Protein AF-A0A9W9YZA5-F1 (afdb_monomer_lite)

InterPro domains:
  IPR006593 Cytochrome b561/ferric reductase, transmembrane domain [PF03188] (1-88)
  IPR006593 Cytochrome b561/ferric reductase, transmembrane domain [PS50939] (1-96)
  IPR006593 Cytochrome b561/ferric reductase, transmembrane domain [SM00665] (1-94)

Sequence (96 aa):
MVVAWVVFATLAIFTARYMKDSWGKLFGLKAWFQVHRALTVSCLICTLVGFVLVFVHVEGWSEADVAHSVLGLIITVLVCVQPIMALMRPGPAAEK

Structure (mmCIF, N/CA/C/O backbone):
data_AF-A0A9W9YZA5-F1
#
_entry.id   AF-A0A9W9YZA5-F1
#
loop_
_atom_site.group_PDB
_atom_site.id
_atom_site.type_symbol
_atom_site.label_atom_id
_atom_site.label_alt_id
_atom_site.label_comp_id
_atom_site.label_asym_id
_atom_site.label_entity_id
_atom_site.label_seq_id
_atom_site.pdbx_PDB_ins_code
_atom_site.Cartn_x
_atom_site.Cartn_y
_atom_s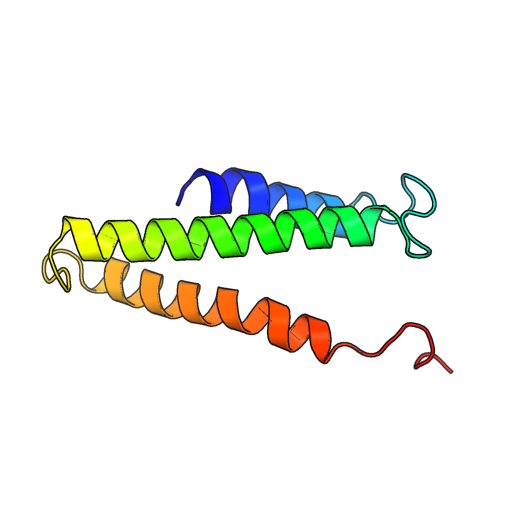ite.Cartn_z
_atom_site.occupancy
_atom_site.B_iso_or_equiv
_atom_site.auth_seq_id
_atom_site.auth_comp_id
_atom_site.auth_asym_id
_atom_site.auth_atom_id
_atom_site.pdbx_PDB_model_num
ATOM 1 N N . MET A 1 1 ? -1.707 1.604 -11.302 1.00 87.62 1 MET A N 1
ATOM 2 C CA . MET A 1 1 ? -1.198 2.158 -10.024 1.00 87.62 1 MET A CA 1
ATOM 3 C C . MET A 1 1 ? -2.116 3.188 -9.380 1.00 87.62 1 MET A C 1
ATOM 5 O O . MET A 1 1 ? -2.354 3.070 -8.187 1.00 87.62 1 MET A O 1
ATOM 9 N N . VAL A 1 2 ? -2.671 4.152 -10.128 1.00 93.06 2 VAL A N 1
ATOM 10 C CA . VAL A 1 2 ? -3.458 5.273 -9.564 1.00 93.06 2 VAL A CA 1
ATOM 11 C C . VAL A 1 2 ? -4.549 4.836 -8.579 1.00 93.06 2 VAL A C 1
ATOM 13 O O . VAL A 1 2 ? -4.612 5.374 -7.482 1.00 93.06 2 VAL A O 1
ATOM 16 N N . VAL A 1 3 ? -5.359 3.824 -8.910 1.00 93.94 3 VAL A N 1
ATOM 17 C CA . VAL A 1 3 ? -6.427 3.342 -8.011 1.00 93.94 3 VAL A CA 1
ATOM 18 C C . VAL A 1 3 ? -5.874 2.830 -6.672 1.00 93.94 3 VAL A C 1
ATOM 20 O O . VAL A 1 3 ? -6.414 3.160 -5.620 1.00 93.94 3 VAL A O 1
ATOM 23 N N . ALA A 1 4 ? -4.768 2.079 -6.682 1.00 94.75 4 ALA A N 1
ATOM 24 C CA . ALA A 1 4 ? -4.144 1.590 -5.4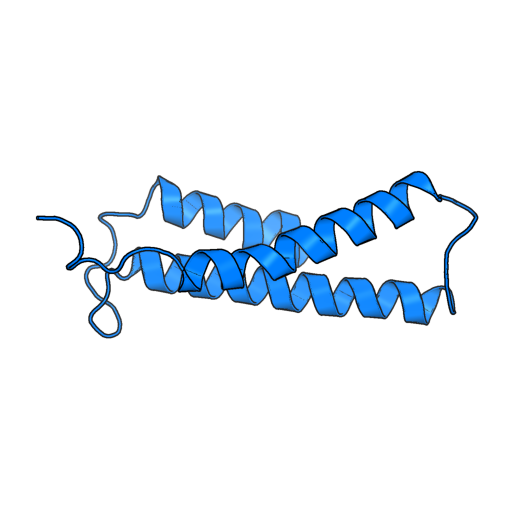52 1.00 94.75 4 ALA A CA 1
ATOM 25 C C . ALA A 1 4 ? -3.669 2.749 -4.560 1.00 94.75 4 ALA A C 1
ATOM 27 O O . ALA A 1 4 ? -3.987 2.801 -3.375 1.00 94.75 4 ALA A O 1
ATOM 28 N N . TRP A 1 5 ? -2.965 3.712 -5.153 1.00 92.75 5 TRP A N 1
ATOM 29 C CA . TRP A 1 5 ? -2.264 4.764 -4.416 1.00 92.75 5 TRP A CA 1
ATOM 30 C C . TRP A 1 5 ? -3.150 5.950 -4.044 1.00 92.75 5 TRP A C 1
ATOM 32 O O . TRP A 1 5 ? -3.134 6.403 -2.907 1.00 92.75 5 TRP A O 1
ATOM 42 N N . VAL A 1 6 ? -3.947 6.450 -4.983 1.00 95.38 6 VAL A N 1
ATOM 43 C CA . VAL A 1 6 ? -4.765 7.647 -4.758 1.00 95.38 6 VAL A CA 1
ATOM 44 C C . VAL A 1 6 ? -6.046 7.301 -4.011 1.00 95.38 6 VAL A C 1
ATOM 46 O O . VAL A 1 6 ? -6.474 8.078 -3.162 1.00 95.38 6 VAL A O 1
ATOM 49 N N . VAL A 1 7 ? -6.641 6.134 -4.279 1.00 96.19 7 VAL A N 1
ATOM 50 C CA . VAL A 1 7 ? -7.914 5.739 -3.660 1.00 96.19 7 VAL A CA 1
ATOM 51 C C . VAL A 1 7 ? -7.667 4.873 -2.430 1.00 96.19 7 VAL A C 1
ATOM 53 O O . VAL A 1 7 ? -7.908 5.321 -1.310 1.00 96.19 7 VAL A O 1
ATOM 56 N N . PHE A 1 8 ? -7.168 3.646 -2.602 1.00 97.25 8 PHE A N 1
ATOM 57 C CA . PHE A 1 8 ? -7.118 2.693 -1.489 1.00 97.25 8 PHE A CA 1
ATOM 58 C C . PHE A 1 8 ? -6.140 3.104 -0.386 1.00 97.25 8 PHE A C 1
ATOM 60 O O . PHE A 1 8 ? -6.521 3.067 0.785 1.00 97.25 8 PHE A O 1
ATOM 67 N N . ALA A 1 9 ? -4.921 3.535 -0.722 1.00 95.81 9 ALA A N 1
ATOM 68 C CA . ALA A 1 9 ? -3.949 3.955 0.289 1.00 95.81 9 ALA A CA 1
ATOM 69 C C . ALA A 1 9 ? -4.424 5.200 1.059 1.00 95.81 9 ALA A C 1
ATOM 71 O O . ALA A 1 9 ? -4.366 5.218 2.290 1.00 95.81 9 ALA A O 1
ATOM 72 N N . THR A 1 10 ? -4.967 6.203 0.363 1.00 97.19 10 THR A N 1
ATOM 73 C CA . THR A 1 10 ? -5.505 7.416 0.999 1.00 97.19 10 THR A CA 1
ATOM 74 C C . THR A 1 10 ? -6.657 7.092 1.943 1.00 97.19 10 THR A C 1
ATOM 76 O O . THR A 1 10 ? -6.659 7.543 3.091 1.00 97.19 10 THR A O 1
ATOM 79 N N . LEU A 1 11 ? -7.611 6.264 1.504 1.00 97.56 11 LEU A N 1
ATOM 80 C CA . LEU A 1 11 ? -8.723 5.840 2.353 1.00 97.56 11 LEU A CA 1
ATOM 81 C C . LEU A 1 11 ? -8.228 5.017 3.548 1.00 97.56 11 LEU A C 1
ATOM 83 O O . LEU A 1 11 ? -8.688 5.245 4.663 1.00 97.56 11 LEU A O 1
ATOM 87 N N . ALA A 1 12 ? -7.258 4.116 3.357 1.00 96.75 12 ALA A N 1
ATOM 88 C CA . ALA A 1 12 ? -6.694 3.322 4.447 1.00 96.75 12 ALA A CA 1
ATOM 89 C C . ALA A 1 12 ? -6.066 4.210 5.536 1.00 96.75 12 ALA A C 1
ATOM 91 O O . ALA A 1 12 ? -6.313 3.981 6.726 1.00 96.75 12 ALA A O 1
ATOM 92 N N . ILE A 1 13 ? -5.295 5.232 5.143 1.00 96.62 13 ILE A N 1
ATOM 93 C CA . ILE A 1 13 ? -4.691 6.218 6.057 1.00 96.62 13 ILE A CA 1
ATOM 94 C C . ILE A 1 13 ? -5.783 7.029 6.760 1.00 96.62 13 ILE A C 1
ATOM 96 O O . ILE A 1 13 ? -5.746 7.182 7.984 1.00 96.62 13 ILE A O 1
ATOM 100 N N . PHE A 1 14 ? -6.777 7.511 6.010 1.00 97.00 14 PHE A N 1
ATOM 101 C CA . PHE A 1 14 ? -7.900 8.267 6.560 1.00 97.00 14 PHE A CA 1
ATOM 102 C C . PHE A 1 14 ? -8.662 7.456 7.617 1.00 97.00 14 PHE A C 1
ATOM 104 O O . PHE A 1 14 ? -8.849 7.927 8.740 1.00 97.00 14 PHE A O 1
ATOM 111 N N . THR A 1 15 ? -9.036 6.211 7.306 1.00 96.00 15 THR A N 1
ATOM 112 C CA . THR A 1 15 ? -9.742 5.324 8.240 1.00 96.00 15 THR A CA 1
ATOM 113 C C . THR A 1 15 ? -8.920 5.065 9.499 1.00 96.00 15 THR A C 1
ATOM 115 O O . THR A 1 15 ? -9.454 5.164 10.604 1.00 96.00 15 THR A O 1
ATOM 118 N N . ALA A 1 16 ? -7.621 4.781 9.358 1.00 93.75 16 ALA A N 1
ATOM 119 C CA . ALA A 1 16 ? -6.746 4.530 10.501 1.00 93.75 16 ALA A CA 1
ATOM 120 C C . ALA A 1 16 ? -6.553 5.757 11.396 1.00 93.75 16 ALA A C 1
ATOM 122 O O . ALA A 1 16 ? -6.307 5.596 12.591 1.00 93.75 16 ALA A O 1
ATOM 123 N N . ARG A 1 17 ? -6.637 6.970 10.842 1.00 94.94 17 ARG A N 1
ATOM 124 C CA . AR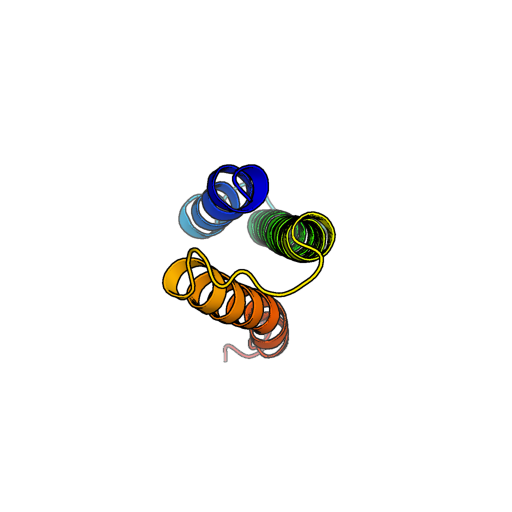G A 1 17 ? -6.411 8.207 11.592 1.00 94.94 17 ARG A CA 1
ATOM 125 C C . ARG A 1 17 ? -7.679 8.754 12.236 1.00 94.94 17 ARG A C 1
ATOM 127 O O . ARG A 1 17 ? -7.628 9.117 13.407 1.00 94.94 17 ARG A O 1
ATOM 134 N N . TYR A 1 18 ? -8.780 8.811 11.493 1.00 95.31 18 TYR A N 1
ATOM 135 C CA . TYR A 1 18 ? -9.960 9.589 11.885 1.00 95.31 18 TYR A CA 1
ATOM 136 C C . TYR A 1 18 ? -11.153 8.745 12.325 1.00 95.31 18 TYR A C 1
ATOM 138 O O . TYR A 1 18 ? -11.999 9.239 13.058 1.00 95.31 18 TYR A O 1
ATOM 146 N N . MET A 1 19 ? -11.216 7.470 11.936 1.00 93.12 19 MET A N 1
ATOM 147 C CA . MET A 1 19 ? -12.422 6.660 12.139 1.00 93.12 19 MET A CA 1
ATOM 148 C C . MET A 1 19 ? -12.302 5.667 13.300 1.00 93.12 19 MET A C 1
ATOM 150 O O . MET A 1 19 ? -13.088 4.728 13.385 1.00 93.12 19 MET A O 1
ATOM 154 N N . LYS A 1 20 ? -11.323 5.840 14.203 1.00 88.38 20 LYS A N 1
ATOM 155 C CA . LYS A 1 20 ? -11.006 4.862 15.266 1.00 88.38 20 LYS A CA 1
ATOM 156 C C . LYS A 1 20 ? -12.156 4.586 16.243 1.00 88.38 20 LYS A C 1
ATOM 158 O O . LYS A 1 20 ? -12.249 3.471 16.761 1.00 88.38 20 LYS A O 1
ATOM 163 N N . ASP A 1 21 ? -13.014 5.575 16.463 1.00 87.62 21 ASP A N 1
ATOM 164 C CA . ASP A 1 21 ? -14.167 5.486 17.370 1.00 87.62 21 ASP A CA 1
ATOM 165 C C . ASP A 1 21 ? -15.494 5.320 16.617 1.00 87.62 21 ASP A C 1
ATOM 167 O O . ASP A 1 21 ? -16.574 5.311 17.204 1.00 87.62 21 ASP A O 1
ATOM 171 N N . SER A 1 22 ? -15.424 5.153 15.297 1.00 83.56 22 SER A N 1
ATOM 172 C CA . SER A 1 22 ? -16.587 4.991 14.435 1.00 83.56 22 SER A CA 1
ATOM 173 C C . SER A 1 22 ? -16.961 3.512 14.259 1.00 83.56 22 SER A C 1
ATOM 175 O O . SER A 1 22 ? -16.111 2.620 14.253 1.00 83.56 22 SER A O 1
ATOM 177 N N . TRP A 1 23 ? -18.256 3.259 14.052 1.00 78.81 23 TRP A N 1
ATOM 178 C CA . TRP A 1 23 ? -18.816 1.989 13.557 1.00 78.81 23 TRP A CA 1
ATOM 179 C C . TRP A 1 23 ? -18.667 0.735 14.436 1.00 78.81 23 TRP A C 1
ATOM 181 O O . TRP A 1 23 ? -18.711 -0.379 13.923 1.00 78.81 23 TRP A O 1
ATOM 191 N N . GLY A 1 24 ? -18.575 0.869 15.761 1.00 89.12 24 GLY A N 1
ATOM 192 C CA . GLY A 1 24 ? -18.699 -0.273 16.677 1.00 89.12 24 GLY A CA 1
ATOM 193 C C . GLY A 1 24 ? -17.723 -1.423 16.375 1.00 89.12 24 GLY A C 1
ATOM 194 O O . GLY A 1 24 ? -16.527 -1.207 16.149 1.00 89.12 24 GLY A O 1
ATOM 195 N N . LYS A 1 25 ? -18.218 -2.667 16.402 1.00 90.56 25 LYS A N 1
ATOM 196 C CA . LYS A 1 25 ? -17.417 -3.870 16.129 1.00 90.56 25 LYS A CA 1
ATOM 197 C C . LYS A 1 25 ? -17.907 -4.602 14.883 1.00 90.56 25 LYS A C 1
ATOM 199 O O . LYS A 1 25 ? -19.104 -4.756 14.679 1.00 90.56 25 LYS A O 1
ATOM 204 N N . LEU A 1 26 ? -16.960 -5.124 14.111 1.00 89.81 26 LEU A N 1
ATOM 205 C CA . LEU A 1 26 ? -17.186 -5.989 12.961 1.00 89.81 26 LEU A CA 1
ATOM 206 C C . LEU A 1 26 ? -16.307 -7.243 13.109 1.00 89.81 26 LEU A C 1
ATOM 208 O O . LEU A 1 26 ? -15.089 -7.143 13.285 1.00 89.81 26 LEU A O 1
ATOM 212 N N . PHE A 1 27 ? -16.925 -8.427 13.078 1.00 86.19 27 PHE A N 1
ATOM 213 C CA . PHE A 1 27 ? -16.264 -9.717 13.346 1.00 86.19 27 PHE A CA 1
ATOM 214 C C . PHE A 1 27 ? -15.444 -9.725 14.654 1.00 86.19 27 PHE A C 1
ATOM 216 O O . PHE A 1 27 ? -14.293 -10.150 14.683 1.00 86.19 27 PHE A O 1
ATOM 223 N N . GLY A 1 28 ? -16.004 -9.169 15.735 1.00 83.19 28 GLY A N 1
ATOM 224 C CA . GLY A 1 28 ? -15.366 -9.139 17.060 1.00 83.19 28 GLY A CA 1
ATOM 225 C C . GLY A 1 28 ? -14.239 -8.109 17.242 1.00 83.19 28 GLY A C 1
ATOM 226 O O . GLY A 1 28 ? -13.848 -7.841 18.378 1.00 83.19 28 GLY A O 1
ATOM 227 N N . LEU A 1 29 ? -13.766 -7.468 16.168 1.00 87.19 29 LEU A N 1
ATOM 228 C CA . LEU A 1 29 ? -12.757 -6.400 16.194 1.00 87.19 29 LEU A CA 1
ATOM 229 C C . LEU A 1 29 ? -13.399 -5.028 15.967 1.00 87.19 29 LEU A C 1
ATOM 231 O O . LEU A 1 29 ? -14.519 -4.941 15.473 1.00 87.19 29 LEU A O 1
ATOM 235 N N . LYS A 1 30 ? -12.701 -3.935 16.308 1.00 90.69 30 LYS A N 1
ATOM 236 C CA . LYS A 1 30 ? -13.183 -2.575 15.997 1.00 90.69 30 LYS A CA 1
ATOM 237 C C . LYS A 1 30 ? -13.383 -2.436 14.482 1.00 90.69 30 LYS A C 1
ATOM 239 O O . LYS A 1 30 ? -12.485 -2.791 13.716 1.00 90.69 30 LYS A O 1
ATOM 244 N N . ALA A 1 31 ? -14.533 -1.926 14.045 1.00 93.19 31 ALA A N 1
ATOM 245 C CA . ALA A 1 31 ? -14.883 -1.909 12.623 1.00 93.19 31 ALA A CA 1
ATOM 246 C C . ALA A 1 31 ? -13.889 -1.108 11.770 1.00 93.19 31 ALA A C 1
ATOM 248 O O . ALA A 1 31 ? -13.504 -1.568 10.697 1.00 93.19 31 ALA A O 1
ATOM 249 N N . TRP A 1 32 ? -13.382 0.021 12.279 1.00 93.94 32 TRP A N 1
ATOM 250 C CA . TRP A 1 32 ? -12.344 0.803 11.596 1.00 93.94 32 TRP A CA 1
ATOM 251 C C . TRP A 1 32 ? -11.106 -0.028 11.251 1.00 93.94 32 TRP A C 1
ATOM 253 O O . TRP A 1 32 ? -10.510 0.168 10.197 1.00 93.94 32 TRP A O 1
ATOM 263 N N . PHE A 1 33 ? -10.727 -0.974 12.119 1.00 92.31 33 PHE A N 1
ATOM 264 C CA . PHE A 1 33 ? -9.549 -1.810 11.921 1.00 92.31 33 PHE A CA 1
ATOM 265 C C . PHE A 1 33 ? -9.785 -2.814 10.794 1.00 92.31 33 PHE A C 1
ATOM 267 O O . PHE A 1 33 ? -8.898 -3.046 9.978 1.00 92.31 33 PHE A O 1
ATOM 274 N N . GLN A 1 34 ? -11.001 -3.359 10.705 1.00 93.44 34 GLN A N 1
ATOM 275 C CA . GLN A 1 34 ? -11.389 -4.241 9.606 1.00 93.44 34 GLN A CA 1
ATOM 276 C C . GLN A 1 34 ? -11.430 -3.496 8.275 1.00 93.44 34 GLN A C 1
ATOM 278 O O . GLN A 1 34 ? -10.880 -3.985 7.291 1.00 93.44 34 GLN A O 1
ATOM 283 N N . VAL A 1 35 ? -12.027 -2.303 8.256 1.00 95.00 35 VAL A N 1
ATOM 284 C CA . VAL A 1 35 ? -12.096 -1.459 7.056 1.00 95.00 35 VAL A CA 1
ATOM 285 C C . VAL A 1 35 ? -10.694 -1.040 6.617 1.00 95.00 35 VAL A C 1
ATOM 287 O O . VAL A 1 35 ? -10.345 -1.225 5.456 1.00 95.00 35 VAL A O 1
ATOM 290 N N . HIS A 1 36 ? -9.851 -0.569 7.542 1.00 94.88 36 HIS A N 1
ATOM 291 C CA . HIS A 1 36 ? -8.450 -0.259 7.258 1.00 94.88 36 HIS A CA 1
ATOM 292 C C . HIS A 1 36 ? -7.720 -1.471 6.669 1.00 94.88 36 HIS A C 1
ATOM 294 O O . HIS A 1 36 ? -7.081 -1.354 5.629 1.00 94.88 36 HIS A O 1
ATOM 300 N N . ARG A 1 37 ? -7.856 -2.653 7.284 1.00 94.19 37 ARG A N 1
ATOM 301 C CA . ARG A 1 37 ? -7.226 -3.883 6.790 1.00 94.19 37 ARG A CA 1
ATOM 302 C C . ARG A 1 37 ? -7.707 -4.248 5.386 1.00 94.19 37 ARG A C 1
ATOM 304 O O . ARG A 1 37 ? -6.877 -4.570 4.544 1.00 94.19 37 ARG A O 1
ATOM 311 N N . ALA A 1 38 ? -9.010 -4.165 5.123 1.00 95.75 38 ALA A N 1
ATOM 312 C CA . ALA A 1 38 ? -9.570 -4.433 3.801 1.00 95.75 38 ALA A CA 1
ATOM 313 C C . ALA A 1 38 ? -9.015 -3.464 2.745 1.00 95.75 38 ALA A C 1
ATOM 315 O O . ALA A 1 38 ? -8.565 -3.904 1.691 1.00 95.75 38 ALA A O 1
ATOM 316 N N . LEU A 1 39 ? -8.964 -2.163 3.048 1.00 96.94 39 LEU A N 1
ATOM 317 C CA . LEU A 1 39 ? -8.407 -1.145 2.151 1.00 96.94 39 LEU A CA 1
ATOM 318 C C . LEU A 1 39 ? -6.912 -1.374 1.879 1.00 96.94 39 LEU A C 1
ATOM 320 O O . LEU A 1 39 ? -6.480 -1.305 0.729 1.00 96.94 39 LEU A O 1
ATOM 324 N N . THR A 1 40 ? -6.129 -1.701 2.910 1.00 96.25 40 THR A N 1
ATOM 325 C CA . THR A 1 40 ? -4.692 -1.983 2.774 1.00 96.25 40 THR A CA 1
ATOM 326 C C . THR A 1 40 ? -4.434 -3.258 1.958 1.00 96.25 40 THR A C 1
ATOM 328 O O . THR A 1 40 ? -3.535 -3.267 1.120 1.00 96.25 40 THR A O 1
ATOM 331 N N . VAL A 1 41 ? -5.246 -4.312 2.125 1.00 96.50 41 VAL A N 1
ATOM 332 C CA . VAL A 1 41 ? -5.159 -5.542 1.308 1.00 96.50 41 VAL A CA 1
ATOM 333 C C . VAL A 1 41 ? -5.542 -5.271 -0.149 1.00 96.50 41 VAL A C 1
ATOM 335 O O . VAL A 1 41 ? -4.824 -5.699 -1.051 1.00 96.50 41 VAL A O 1
ATOM 338 N N . SER A 1 42 ? -6.611 -4.512 -0.401 1.00 97.12 42 SER A N 1
ATOM 339 C CA . SER A 1 42 ? -6.981 -4.105 -1.764 1.00 97.12 42 SER A CA 1
ATOM 340 C C . SER A 1 42 ? -5.876 -3.280 -2.430 1.00 97.12 42 SER A C 1
ATOM 342 O O . SER A 1 42 ? -5.548 -3.512 -3.593 1.00 97.12 42 SER A O 1
ATOM 344 N N . CYS A 1 43 ? -5.242 -2.365 -1.687 1.00 96.94 43 CYS A N 1
ATOM 345 C CA . CYS A 1 43 ? -4.095 -1.592 -2.166 1.00 96.94 43 CYS A CA 1
ATOM 346 C C . CYS A 1 43 ? -2.915 -2.494 -2.571 1.00 96.94 43 CYS A C 1
ATOM 348 O O . CYS A 1 43 ? -2.363 -2.326 -3.662 1.00 96.94 43 CYS A O 1
ATOM 350 N N . LEU A 1 44 ? -2.566 -3.478 -1.734 1.00 96.44 44 LEU A N 1
ATOM 351 C CA . LEU A 1 44 ? -1.525 -4.469 -2.026 1.00 96.44 44 LEU A CA 1
ATOM 352 C C . LEU A 1 44 ? -1.839 -5.239 -3.316 1.00 96.44 44 LEU A C 1
ATOM 354 O O . LEU A 1 44 ? -1.004 -5.271 -4.217 1.00 96.44 44 LEU A O 1
ATOM 358 N N . ILE A 1 45 ? -3.047 -5.798 -3.440 1.00 97.06 45 ILE A N 1
ATOM 359 C CA . ILE A 1 45 ? -3.451 -6.579 -4.620 1.00 97.06 45 ILE A CA 1
ATOM 360 C C . ILE A 1 45 ? -3.374 -5.722 -5.886 1.00 97.06 45 ILE A C 1
ATOM 362 O O . ILE A 1 45 ? -2.749 -6.123 -6.866 1.00 97.06 45 ILE A O 1
ATOM 366 N N . CYS A 1 46 ? -3.952 -4.518 -5.872 1.00 96.56 46 CYS A N 1
ATOM 367 C CA . CYS A 1 46 ? -3.915 -3.630 -7.032 1.00 96.56 46 CYS A CA 1
ATOM 368 C C . CYS A 1 46 ? -2.486 -3.181 -7.393 1.00 96.56 46 CYS A C 1
ATOM 370 O O . CYS A 1 46 ? -2.196 -2.976 -8.575 1.00 96.56 46 CYS A O 1
ATOM 372 N N . THR A 1 47 ? -1.598 -3.032 -6.404 1.00 96.25 47 THR A N 1
ATOM 373 C CA . THR A 1 47 ? -0.178 -2.714 -6.629 1.00 96.25 47 THR A CA 1
ATOM 374 C C . THR A 1 47 ? 0.549 -3.893 -7.271 1.00 96.25 47 THR A C 1
ATOM 376 O O . THR A 1 47 ? 1.220 -3.708 -8.279 1.00 96.25 47 THR A O 1
ATOM 379 N N . LEU A 1 48 ? 0.360 -5.114 -6.770 1.00 96.50 48 LEU A N 1
ATOM 380 C CA . LEU A 1 48 ? 0.964 -6.311 -7.360 1.00 96.50 48 LEU A CA 1
ATOM 381 C C . LEU A 1 48 ? 0.487 -6.545 -8.796 1.00 96.50 48 LEU A C 1
ATOM 383 O O . LEU A 1 48 ? 1.304 -6.741 -9.692 1.00 96.50 48 LEU A O 1
ATOM 387 N N . VAL A 1 49 ? -0.824 -6.454 -9.032 1.00 97.00 49 VAL A N 1
ATOM 388 C CA . VAL A 1 49 ? -1.404 -6.625 -10.372 1.00 97.00 49 VAL A CA 1
ATOM 389 C C . VAL A 1 49 ? -0.847 -5.581 -11.332 1.00 97.00 49 VAL A C 1
ATOM 391 O O . VAL A 1 49 ? -0.362 -5.928 -12.403 1.00 97.00 49 VAL A O 1
ATOM 394 N N . GLY A 1 50 ? -0.872 -4.300 -10.959 1.00 95.19 50 GLY A N 1
ATOM 395 C CA . GLY A 1 50 ? -0.351 -3.265 -11.844 1.00 95.19 50 GLY A CA 1
ATOM 396 C C . GLY A 1 50 ? 1.161 -3.377 -12.070 1.00 95.19 50 GLY A C 1
ATOM 397 O O . GLY A 1 50 ? 1.618 -3.012 -13.145 1.00 95.19 50 GLY A O 1
ATOM 398 N N . PHE A 1 51 ? 1.923 -3.871 -11.089 1.00 94.25 51 PHE A N 1
ATOM 399 C CA . PHE A 1 51 ? 3.364 -4.071 -11.222 1.00 94.25 51 PHE A CA 1
ATOM 400 C C . PHE A 1 51 ? 3.629 -5.150 -12.271 1.00 94.25 51 PHE A C 1
ATOM 402 O O . PHE A 1 51 ? 4.329 -4.889 -13.243 1.00 94.25 51 PHE A O 1
ATOM 409 N N . VAL A 1 52 ? 2.963 -6.304 -12.159 1.00 94.25 52 VAL A N 1
ATOM 410 C CA . VAL A 1 52 ? 3.045 -7.384 -13.157 1.00 94.25 52 VAL A CA 1
ATOM 411 C C . VAL A 1 52 ? 2.634 -6.897 -14.549 1.00 94.25 52 VAL A C 1
ATOM 413 O O . VAL A 1 52 ? 3.338 -7.171 -15.516 1.00 94.25 52 VAL A O 1
ATOM 416 N N . LEU A 1 53 ? 1.538 -6.139 -14.665 1.00 94.69 53 LEU A N 1
ATOM 417 C CA . LEU A 1 53 ? 1.065 -5.632 -15.959 1.00 94.69 53 LEU A CA 1
ATOM 418 C C . LEU A 1 53 ? 2.091 -4.734 -16.665 1.00 94.69 53 LEU A C 1
ATOM 420 O O . LEU A 1 53 ? 2.199 -4.805 -17.885 1.00 94.69 53 LEU A O 1
ATOM 424 N N . VAL A 1 54 ? 2.853 -3.920 -15.928 1.00 92.56 54 VAL A N 1
ATOM 425 C CA . VAL A 1 54 ? 3.907 -3.080 -16.523 1.00 92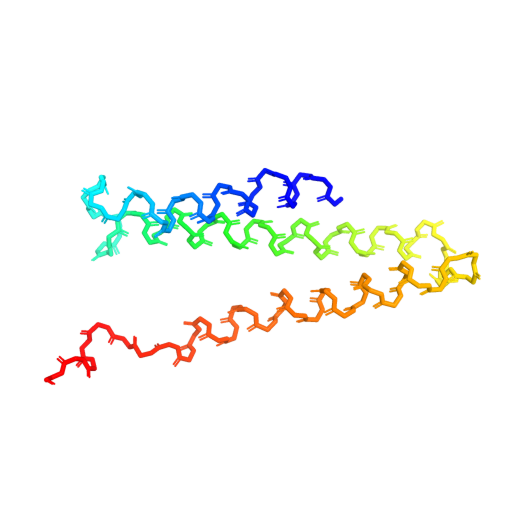.56 54 VAL A CA 1
ATOM 426 C C . VAL A 1 54 ? 5.044 -3.939 -17.079 1.00 92.56 54 VAL A C 1
ATOM 428 O O . VAL A 1 54 ? 5.454 -3.719 -18.214 1.00 92.56 54 VAL A O 1
ATOM 431 N N . PHE A 1 55 ? 5.502 -4.953 -16.337 1.00 90.19 55 PHE A N 1
ATOM 432 C CA . PHE A 1 55 ? 6.545 -5.873 -16.817 1.00 90.19 55 PHE A CA 1
ATOM 433 C C . PHE A 1 55 ? 6.098 -6.686 -18.034 1.00 90.19 55 PHE A C 1
ATOM 435 O O . PHE A 1 55 ? 6.885 -6.892 -18.953 1.00 90.19 55 PHE A O 1
ATOM 442 N N . VAL A 1 56 ? 4.834 -7.117 -18.062 1.00 94.00 56 VAL A N 1
ATOM 443 C CA . VAL A 1 56 ? 4.255 -7.806 -19.225 1.00 94.00 56 VAL A CA 1
ATOM 444 C C . VAL A 1 56 ? 4.171 -6.867 -20.428 1.00 94.00 56 VAL A C 1
ATOM 446 O O . VAL A 1 56 ? 4.486 -7.280 -21.536 1.00 94.00 56 VAL A O 1
ATOM 449 N N . HIS A 1 57 ? 3.776 -5.607 -20.228 1.00 91.94 57 HIS A N 1
ATOM 450 C CA . HIS A 1 57 ? 3.633 -4.641 -21.318 1.00 91.94 57 HIS A CA 1
ATOM 451 C C . HIS A 1 57 ? 4.969 -4.235 -21.952 1.00 91.94 57 HIS A C 1
ATOM 453 O O . HIS A 1 57 ? 5.034 -4.052 -23.163 1.00 91.94 57 HIS A O 1
ATOM 459 N N . VAL A 1 58 ? 6.015 -4.084 -21.139 1.00 91.06 58 VAL A N 1
ATOM 460 C CA . VAL A 1 58 ? 7.363 -3.703 -21.598 1.00 91.06 58 VAL A CA 1
ATOM 461 C C . VAL A 1 58 ? 8.189 -4.933 -22.014 1.00 91.06 58 VAL A C 1
ATOM 463 O O . VAL A 1 58 ? 9.316 -4.792 -22.469 1.00 91.06 58 VAL A O 1
ATOM 466 N N . GLU A 1 59 ? 7.632 -6.142 -21.875 1.00 91.19 59 GLU A N 1
ATOM 467 C CA . GLU A 1 59 ? 8.296 -7.422 -22.168 1.00 91.19 59 GLU A CA 1
ATOM 468 C C . GLU A 1 59 ? 9.619 -7.624 -21.401 1.00 91.19 59 GLU A C 1
ATOM 470 O O . GLU A 1 59 ? 10.518 -8.340 -21.841 1.00 91.19 59 GLU A O 1
ATOM 475 N N . GLY A 1 60 ? 9.750 -7.010 -20.220 1.00 86.06 60 GLY A N 1
ATOM 476 C CA . GLY A 1 60 ? 10.969 -7.069 -19.422 1.00 86.06 60 GLY A CA 1
ATOM 477 C C . GLY A 1 60 ? 11.211 -5.814 -18.592 1.00 86.06 60 GLY A C 1
ATOM 478 O O . GLY A 1 60 ? 10.288 -5.226 -18.028 1.00 86.06 60 GLY A O 1
ATOM 479 N N . TRP A 1 61 ? 12.483 -5.439 -18.474 1.00 87.88 61 TRP A N 1
ATOM 480 C CA . TRP A 1 61 ? 12.920 -4.256 -17.740 1.00 87.88 61 TRP A CA 1
ATOM 481 C C . TRP A 1 61 ? 12.984 -3.032 -18.660 1.00 87.88 61 TRP A C 1
ATOM 483 O O . TRP A 1 61 ? 13.450 -3.122 -19.793 1.00 87.88 61 TRP A O 1
ATOM 493 N N . SER A 1 62 ? 12.535 -1.878 -18.163 1.00 83.94 62 SER A N 1
ATOM 494 C CA . SER A 1 62 ? 12.615 -0.619 -18.905 1.00 83.94 62 SER A CA 1
ATOM 495 C C . SER A 1 62 ? 13.958 0.072 -18.670 1.00 83.94 62 SER A C 1
ATOM 497 O O . SER A 1 62 ? 14.228 0.567 -17.576 1.00 83.94 62 SER A O 1
ATOM 499 N N . GLU A 1 63 ? 14.770 0.174 -19.721 1.00 85.31 63 GLU A N 1
ATOM 500 C CA . GLU A 1 63 ? 16.012 0.968 -19.722 1.00 85.31 63 GLU A CA 1
ATOM 501 C C . GLU A 1 63 ? 15.760 2.468 -19.976 1.00 85.31 63 GLU A C 1
ATOM 503 O O . GLU A 1 63 ? 16.650 3.295 -19.793 1.00 85.31 63 GLU A O 1
ATOM 508 N N . ALA A 1 64 ? 14.544 2.845 -20.392 1.00 84.56 64 ALA A N 1
ATOM 509 C CA . ALA A 1 64 ? 14.206 4.228 -20.735 1.00 84.56 64 ALA A CA 1
ATOM 510 C C . ALA A 1 64 ? 14.043 5.133 -19.500 1.00 84.56 64 ALA A C 1
ATOM 512 O O . ALA A 1 64 ? 14.338 6.324 -19.564 1.00 84.56 64 ALA A O 1
ATOM 513 N N . ASP A 1 65 ? 13.584 4.571 -18.377 1.00 86.12 65 ASP A N 1
ATOM 514 C CA . ASP A 1 65 ? 13.456 5.276 -17.097 1.00 86.12 65 ASP A CA 1
ATOM 515 C C . ASP A 1 65 ? 13.818 4.336 -15.940 1.00 86.12 65 ASP A C 1
ATOM 517 O O . ASP A 1 65 ? 12.976 3.722 -15.268 1.00 86.12 65 ASP A O 1
ATOM 521 N N . VAL A 1 66 ? 15.129 4.195 -15.742 1.00 88.44 66 VAL A N 1
ATOM 522 C CA . VAL A 1 66 ? 15.709 3.329 -14.711 1.00 88.44 66 VAL A CA 1
ATOM 523 C C . VAL A 1 66 ? 15.311 3.806 -13.312 1.00 88.44 66 VAL A C 1
ATOM 525 O O . VAL A 1 66 ? 15.009 2.983 -12.449 1.00 88.44 66 VAL A O 1
ATOM 528 N N . ALA A 1 67 ? 15.250 5.122 -13.078 1.00 92.69 67 ALA A N 1
ATOM 529 C CA . ALA A 1 67 ? 14.905 5.676 -11.770 1.00 92.69 67 ALA A CA 1
ATOM 530 C C . ALA A 1 67 ? 13.468 5.312 -11.371 1.00 92.69 67 ALA A C 1
ATOM 532 O O . ALA A 1 67 ? 13.243 4.829 -10.256 1.00 92.69 67 ALA A O 1
ATOM 533 N N .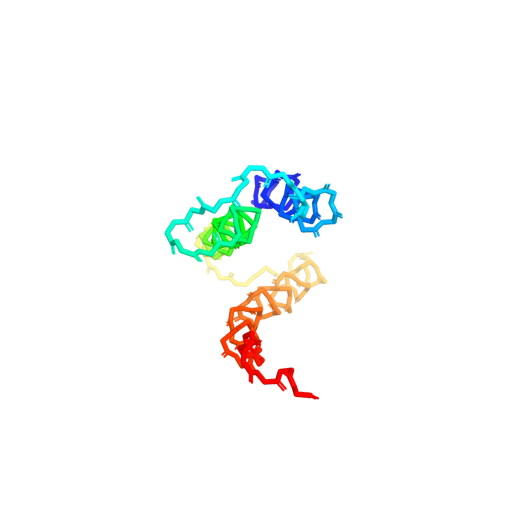 HIS A 1 68 ? 12.508 5.479 -12.285 1.00 90.56 68 HIS A N 1
ATOM 534 C CA . HIS A 1 68 ? 11.124 5.076 -12.050 1.00 90.56 68 HIS A CA 1
ATOM 535 C C . HIS A 1 68 ? 10.999 3.567 -11.801 1.00 90.56 68 HIS A C 1
ATOM 537 O O . HIS A 1 68 ? 10.322 3.150 -10.859 1.00 90.56 68 HIS A O 1
ATOM 543 N N . SER A 1 69 ? 11.689 2.751 -12.600 1.00 91.38 69 SER A N 1
ATOM 544 C CA . SER A 1 69 ? 11.631 1.286 -12.512 1.00 91.38 69 SER A CA 1
ATOM 545 C C . SER A 1 69 ? 12.217 0.760 -11.193 1.00 91.38 69 SER A C 1
ATOM 547 O O . SER A 1 69 ? 11.601 -0.075 -10.523 1.00 91.38 69 SER A O 1
ATOM 549 N N . VAL A 1 70 ? 13.359 1.305 -10.755 1.00 93.38 70 VAL A N 1
ATOM 550 C CA . VAL A 1 70 ? 13.981 0.973 -9.460 1.00 93.38 70 VAL A CA 1
ATOM 551 C C . VAL A 1 70 ? 13.092 1.402 -8.294 1.00 93.38 70 VAL A C 1
ATOM 553 O O . VAL A 1 70 ? 12.861 0.610 -7.378 1.00 93.38 70 VAL A O 1
ATOM 556 N N . LEU A 1 71 ? 12.548 2.624 -8.324 1.00 93.62 71 LEU A N 1
ATOM 557 C CA . LEU A 1 71 ? 11.628 3.091 -7.283 1.00 93.62 71 LEU A CA 1
ATOM 558 C C . LEU A 1 71 ? 10.372 2.220 -7.213 1.00 93.62 71 LEU A C 1
ATOM 560 O O . LEU A 1 71 ? 9.963 1.832 -6.119 1.00 93.62 71 LEU A O 1
ATOM 564 N N . GLY A 1 72 ? 9.795 1.861 -8.361 1.00 92.38 72 GLY A N 1
ATOM 565 C CA . GLY A 1 72 ? 8.648 0.960 -8.443 1.00 92.38 72 GLY A CA 1
ATOM 566 C C . GLY A 1 72 ? 8.922 -0.400 -7.797 1.00 92.38 72 GLY A C 1
ATOM 567 O O . GLY A 1 72 ? 8.081 -0.902 -7.046 1.00 92.38 72 GLY A O 1
ATOM 568 N N . LEU A 1 73 ? 10.111 -0.969 -8.016 1.00 94.56 73 LEU A N 1
ATOM 569 C CA . LEU A 1 73 ? 10.529 -2.222 -7.383 1.00 94.56 73 LEU A CA 1
ATOM 570 C C . LEU A 1 73 ? 10.671 -2.079 -5.861 1.00 94.56 73 LEU A C 1
ATOM 572 O O . LEU A 1 73 ? 10.078 -2.865 -5.121 1.00 94.56 73 LEU A O 1
ATOM 576 N N . ILE A 1 74 ? 11.405 -1.064 -5.388 1.00 96.12 74 ILE A N 1
ATOM 577 C CA . ILE A 1 74 ? 11.598 -0.803 -3.948 1.00 96.12 74 ILE A CA 1
ATOM 578 C C . ILE A 1 74 ? 10.243 -0.652 -3.256 1.00 96.12 74 ILE A C 1
ATOM 580 O O . ILE A 1 74 ? 9.975 -1.287 -2.236 1.00 96.12 74 ILE A O 1
ATOM 584 N N . ILE A 1 75 ? 9.366 0.163 -3.835 1.00 93.94 75 ILE A N 1
ATOM 585 C CA . ILE A 1 75 ? 8.030 0.416 -3.308 1.00 93.94 75 ILE A CA 1
ATOM 586 C C . ILE A 1 75 ? 7.206 -0.875 -3.264 1.00 93.94 75 ILE A C 1
ATOM 588 O O . ILE A 1 75 ? 6.546 -1.140 -2.261 1.00 93.94 75 ILE A O 1
ATOM 592 N N . THR A 1 76 ? 7.263 -1.702 -4.309 1.00 95.19 76 THR A N 1
ATOM 593 C CA . THR A 1 76 ? 6.533 -2.977 -4.353 1.00 95.19 76 THR A CA 1
ATOM 594 C C . THR A 1 76 ? 7.002 -3.921 -3.244 1.00 95.19 76 THR A C 1
ATOM 596 O O . THR A 1 76 ? 6.171 -4.508 -2.549 1.00 95.19 76 THR A O 1
ATOM 599 N N . VAL A 1 77 ? 8.314 -3.999 -2.998 1.00 96.44 77 VAL A N 1
ATOM 600 C CA . VAL A 1 77 ? 8.877 -4.764 -1.873 1.00 96.44 77 VAL A CA 1
ATOM 601 C C . VAL A 1 77 ? 8.362 -4.228 -0.537 1.00 96.44 77 VAL A C 1
ATOM 603 O O . VAL A 1 77 ? 7.866 -5.002 0.281 1.00 96.44 77 VAL A O 1
ATOM 606 N N . LEU A 1 78 ? 8.414 -2.911 -0.317 1.00 95.62 78 LEU A N 1
ATOM 607 C CA . LEU A 1 78 ? 7.932 -2.298 0.925 1.00 95.62 78 LEU A CA 1
ATOM 608 C C . LEU A 1 78 ? 6.439 -2.566 1.161 1.00 95.62 78 LEU A C 1
ATOM 610 O O . LEU A 1 78 ? 6.040 -2.878 2.283 1.00 95.62 78 LEU A O 1
ATOM 614 N N . VAL A 1 79 ? 5.613 -2.506 0.114 1.00 94.25 79 VAL A N 1
ATOM 615 C CA . VAL A 1 79 ? 4.176 -2.808 0.201 1.00 94.25 79 VAL A CA 1
ATOM 616 C C . VAL A 1 79 ? 3.936 -4.280 0.576 1.00 94.25 79 VAL A C 1
ATOM 618 O O . VAL A 1 79 ? 3.037 -4.555 1.370 1.00 94.25 79 VAL A O 1
ATOM 621 N N . CYS A 1 80 ? 4.768 -5.216 0.111 1.00 94.06 80 CYS A N 1
ATOM 622 C CA . CYS A 1 80 ? 4.725 -6.624 0.531 1.00 94.06 80 CYS A CA 1
ATOM 623 C C . CYS A 1 80 ? 5.206 -6.858 1.972 1.00 94.06 80 CYS A C 1
ATOM 625 O O . CYS A 1 80 ? 4.753 -7.799 2.623 1.00 94.06 80 CYS A O 1
ATOM 627 N N . VAL A 1 81 ? 6.088 -6.007 2.501 1.00 95.50 81 VAL A N 1
ATOM 628 C CA . VAL A 1 81 ? 6.549 -6.087 3.900 1.00 95.50 81 VAL A CA 1
ATOM 629 C C . VAL A 1 81 ? 5.456 -5.648 4.884 1.00 95.50 81 VAL A C 1
ATOM 631 O O . VAL A 1 81 ? 5.359 -6.195 5.984 1.00 95.50 81 VAL A O 1
ATOM 634 N N . GLN A 1 82 ? 4.579 -4.719 4.494 1.00 92.56 82 GLN A N 1
ATOM 635 C CA . GLN A 1 82 ? 3.484 -4.213 5.337 1.00 92.56 82 GLN A CA 1
ATOM 636 C C . GLN A 1 82 ? 2.602 -5.312 5.976 1.00 92.56 82 GLN A C 1
ATOM 638 O O . GLN A 1 82 ? 2.415 -5.269 7.195 1.00 92.56 82 GLN A O 1
ATOM 643 N N . PRO A 1 83 ? 2.062 -6.313 5.245 1.00 90.31 83 PRO A N 1
ATOM 644 C CA . PRO A 1 83 ? 1.281 -7.389 5.860 1.00 90.31 83 PRO A CA 1
ATOM 645 C C . PRO A 1 83 ? 2.107 -8.267 6.809 1.00 90.31 83 PRO A C 1
ATOM 647 O O . PRO A 1 83 ? 1.573 -8.713 7.821 1.00 90.31 83 PRO A O 1
ATOM 650 N N . ILE A 1 84 ? 3.400 -8.478 6.539 1.00 91.00 84 ILE A N 1
ATOM 651 C CA . ILE A 1 84 ? 4.292 -9.246 7.424 1.00 91.00 84 ILE A CA 1
ATOM 652 C C . ILE A 1 84 ? 4.430 -8.519 8.765 1.00 91.00 84 ILE A C 1
ATOM 654 O O . ILE A 1 84 ? 4.191 -9.103 9.822 1.00 91.00 84 ILE A O 1
ATOM 658 N N . MET A 1 85 ? 4.711 -7.214 8.726 1.00 91.31 85 MET A N 1
ATOM 659 C CA . MET A 1 85 ? 4.769 -6.388 9.935 1.00 91.31 85 MET A CA 1
ATOM 660 C C . MET A 1 85 ? 3.420 -6.336 10.663 1.00 91.31 85 MET A C 1
ATOM 662 O O . MET A 1 85 ? 3.379 -6.342 11.893 1.00 91.31 85 MET A O 1
ATOM 666 N N . ALA A 1 86 ? 2.306 -6.331 9.925 1.00 88.94 86 ALA A N 1
ATOM 667 C CA . ALA A 1 86 ? 0.972 -6.358 10.517 1.00 88.94 86 ALA A CA 1
ATOM 668 C C . ALA A 1 86 ? 0.685 -7.663 11.280 1.00 88.94 86 ALA A C 1
ATOM 670 O O . ALA A 1 86 ? -0.008 -7.616 12.296 1.00 88.94 86 ALA A O 1
ATOM 671 N N . LEU A 1 87 ? 1.225 -8.802 10.829 1.00 87.25 87 LEU A N 1
ATOM 672 C CA . LEU A 1 87 ? 1.116 -10.092 11.523 1.00 87.25 87 LEU A CA 1
ATOM 673 C C . LEU A 1 87 ? 2.019 -10.175 12.758 1.00 87.25 87 LEU A C 1
ATOM 675 O O . LEU A 1 87 ? 1.646 -10.804 13.743 1.00 87.25 87 LEU A O 1
ATOM 679 N N . MET A 1 88 ? 3.180 -9.519 12.722 1.00 88.38 88 MET A N 1
ATOM 680 C CA . MET A 1 88 ? 4.097 -9.430 13.866 1.00 88.38 88 MET A CA 1
ATOM 681 C C . MET A 1 88 ? 3.633 -8.433 14.936 1.00 88.38 88 MET A C 1
ATOM 683 O O . MET A 1 88 ? 4.212 -8.376 16.022 1.00 88.38 88 MET A O 1
ATOM 687 N N . ARG A 1 89 ? 2.608 -7.623 14.647 1.00 83.81 89 ARG A N 1
ATOM 688 C CA . ARG A 1 89 ? 2.088 -6.636 15.591 1.00 83.81 89 ARG A CA 1
ATOM 689 C C . ARG A 1 89 ? 1.544 -7.342 16.845 1.00 83.81 89 ARG A C 1
ATOM 691 O O . ARG A 1 89 ? 0.705 -8.233 16.710 1.00 83.81 89 ARG A O 1
ATOM 698 N N . PRO A 1 90 ? 1.929 -6.904 18.059 1.00 83.06 90 PRO A N 1
ATOM 699 C CA . PRO A 1 90 ? 1.377 -7.441 19.296 1.00 83.06 90 PRO A CA 1
ATOM 700 C C . PRO A 1 90 ? -0.153 -7.380 19.314 1.00 83.06 90 PRO A C 1
ATOM 702 O O . PRO A 1 90 ? -0.765 -6.384 18.911 1.00 83.06 90 PRO A O 1
ATOM 705 N N . GLY A 1 91 ? -0.769 -8.465 19.783 1.00 73.75 91 GLY A N 1
ATOM 706 C CA . GLY A 1 91 ? -2.214 -8.536 19.947 1.00 73.75 91 GLY A CA 1
ATOM 707 C C . GLY A 1 91 ? -2.715 -7.601 21.059 1.00 73.75 91 GLY A C 1
ATOM 708 O O . GLY A 1 91 ? -1.931 -7.169 21.902 1.00 73.75 91 GLY A O 1
ATOM 709 N N . PRO A 1 92 ? -4.032 -7.338 21.128 1.00 65.06 92 PRO A N 1
ATOM 710 C CA . PRO A 1 92 ? -4.629 -6.472 22.152 1.00 65.06 92 PRO A CA 1
ATOM 711 C C . PRO A 1 92 ? -4.372 -6.924 23.600 1.00 65.06 92 PRO A C 1
ATOM 713 O O . PRO A 1 92 ? -4.533 -6.137 24.517 1.00 65.06 92 PRO A O 1
ATOM 716 N N . ALA A 1 93 ? -3.996 -8.191 23.807 1.00 62.47 93 ALA A N 1
ATOM 717 C CA . ALA A 1 93 ? -3.714 -8.777 25.119 1.00 62.47 93 ALA A CA 1
ATOM 718 C C . ALA A 1 93 ? -2.251 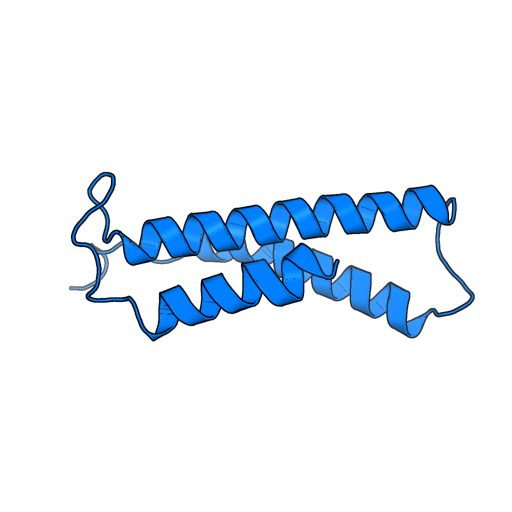-8.612 25.583 1.00 62.47 93 ALA A C 1
ATOM 720 O O . ALA A 1 93 ? -1.910 -9.057 26.675 1.00 62.47 93 ALA A O 1
ATOM 721 N N . ALA A 1 94 ? -1.380 -8.025 24.754 1.00 60.31 94 ALA A N 1
ATOM 722 C CA . ALA A 1 94 ? 0.012 -7.747 25.116 1.00 60.31 94 ALA A CA 1
ATOM 723 C C . ALA A 1 94 ? 0.177 -6.443 25.924 1.00 60.31 94 ALA A C 1
ATOM 725 O O . ALA A 1 94 ? 1.266 -6.169 26.416 1.00 60.31 94 ALA A O 1
ATOM 726 N N . GLU A 1 95 ? -0.889 -5.651 26.062 1.00 47.31 95 GLU A N 1
ATOM 727 C CA . GLU A 1 95 ? -0.948 -4.494 26.953 1.00 47.31 95 GLU A CA 1
ATOM 728 C C . GLU A 1 95 ? -1.297 -5.000 28.365 1.00 47.31 95 GLU A C 1
ATOM 730 O O . GLU A 1 95 ? -2.437 -5.386 28.634 1.00 47.31 95 GLU A O 1
ATOM 735 N N . LYS A 1 96 ? -0.284 -5.093 29.232 1.00 43.56 96 LYS A N 1
ATOM 736 C CA . LYS A 1 96 ? -0.424 -5.246 30.686 1.00 43.56 96 LYS A CA 1
ATOM 737 C C . LYS A 1 96 ? 0.090 -3.990 31.363 1.00 43.56 96 LYS A C 1
ATOM 739 O O . LYS A 1 96 ? 1.158 -3.511 30.920 1.00 43.56 96 LYS A O 1
#

pLDDT: mean 90.28, std 9.45, range [43.56, 97.56]

Secondary structure (DSSP, 8-state):
-HIIIIIIIHHHHHHHHH-TTSS-EETTEEHHHHHHHHHHHHHHHHHHHHHHHHHHHTTS--SS-HHHHHHHHHHHHHHHHHHHHHHHSPPGGG--

Organism: NCBI:txid174260

Foldseek 3Di:
DCCLVVPLVVVLVCLVPPCQVPDQDDPNHRVSVVSSVVSLVVSLVVLVVVLVVVCVVVVHDDPPCPPVRVVSVVVNVVSVVVVVVVVVDDDPVVPD

Radius of gyration: 16.5 Å; chains: 1; bounding box: 35×20×53 Å